Protein AF-A0A7V3HCU4-F1 (afdb_monomer)

Foldseek 3Di:
DDPDDDFDWWWWADDPDDPDDDDDPDPPPDPCSVVRIDGDRDDPPPDPDPPPPPPLQCQAPVVCPAPPVQVVVQVVCCVVCVVVDPDNQKTWGAGPVDDQVDQRIWIARSVRNDIDTHRD

Nearest PDB structures (foldseek):
  7o0s-assembly1_B  TM=2.760E-01  e=1.641E+00  Homo sapiens
  7o06-assembly2_D  TM=2.814E-01  e=2.240E+00  Homo sapiens
  7nwj-assembly1_A  TM=2.374E-01  e=1.747E+00  Homo sapiens

Radius of gyration: 16.55 Å; Cα contacts (8 Å, |Δi|>4): 122; chains: 1; bounding box: 48×29×50 Å

Structure (mmCIF, N/CA/C/O backbone):
data_AF-A0A7V3HCU4-F1
#
_entry.id   AF-A0A7V3HCU4-F1
#
loop_
_atom_site.group_PDB
_atom_site.id
_atom_site.type_symbol
_atom_site.label_atom_id
_atom_site.label_alt_id
_atom_site.label_comp_id
_atom_site.label_asym_id
_atom_site.label_entity_id
_atom_site.label_seq_id
_atom_site.pdbx_PDB_ins_code
_atom_site.Cartn_x
_atom_site.Cartn_y
_atom_site.Cartn_z
_atom_site.occupancy
_atom_site.B_iso_or_equiv
_atom_site.auth_seq_id
_atom_site.auth_comp_id
_atom_site.auth_asym_id
_atom_site.auth_atom_id
_atom_site.pdbx_PDB_model_num
ATOM 1 N N . MET A 1 1 ? 34.023 17.346 6.713 1.00 38.41 1 MET A N 1
ATOM 2 C CA . MET A 1 1 ? 33.349 16.484 5.714 1.00 38.41 1 MET A CA 1
ATOM 3 C C . MET A 1 1 ? 31.876 16.866 5.651 1.00 38.41 1 MET A C 1
ATOM 5 O O . MET A 1 1 ? 31.186 16.707 6.649 1.00 38.41 1 MET A O 1
ATOM 9 N N . LYS A 1 2 ? 31.399 17.432 4.535 1.00 35.84 2 LYS A N 1
ATOM 10 C CA . LYS A 1 2 ? 29.970 17.732 4.342 1.00 35.84 2 LYS A CA 1
ATOM 11 C C . LYS A 1 2 ? 29.259 16.422 3.979 1.00 35.84 2 LYS A C 1
ATOM 13 O O . LYS A 1 2 ? 29.560 15.851 2.937 1.00 35.84 2 LYS A O 1
ATOM 18 N N . LYS A 1 3 ? 28.377 15.914 4.848 1.00 37.56 3 LYS A N 1
ATOM 19 C CA . LYS A 1 3 ? 27.502 14.775 4.523 1.00 37.56 3 LYS A CA 1
ATOM 20 C C . LYS A 1 3 ? 26.530 15.226 3.430 1.00 37.56 3 LYS A C 1
ATOM 22 O O . LYS A 1 3 ? 25.733 16.131 3.656 1.00 37.56 3 LYS A O 1
ATOM 27 N N . GLY A 1 4 ? 26.652 14.637 2.243 1.00 37.09 4 GLY A N 1
ATOM 28 C CA . GLY A 1 4 ? 25.712 14.834 1.145 1.00 37.09 4 GLY A CA 1
ATOM 29 C C . GLY A 1 4 ? 24.367 14.209 1.502 1.00 37.09 4 GLY A C 1
ATOM 30 O O . GLY A 1 4 ? 24.298 13.023 1.816 1.00 37.09 4 GLY A O 1
ATOM 31 N N . TYR A 1 5 ? 23.316 15.022 1.494 1.00 38.34 5 TYR A N 1
ATOM 32 C CA . TYR A 1 5 ? 21.942 14.570 1.675 1.00 38.34 5 TYR A CA 1
ATOM 33 C C . TYR A 1 5 ? 21.431 13.995 0.352 1.00 38.34 5 TYR A C 1
ATOM 35 O O . TYR A 1 5 ? 21.365 14.702 -0.653 1.00 38.34 5 TYR A O 1
ATOM 43 N N . ILE A 1 6 ? 21.072 12.712 0.354 1.00 38.97 6 ILE A N 1
ATOM 44 C CA . ILE A 1 6 ? 20.382 12.066 -0.764 1.00 38.97 6 ILE A CA 1
ATOM 45 C C . ILE A 1 6 ? 18.898 12.414 -0.616 1.00 38.97 6 ILE A C 1
ATOM 47 O O . ILE A 1 6 ? 18.265 12.045 0.375 1.00 38.97 6 ILE A O 1
ATOM 51 N N . LYS A 1 7 ? 18.352 13.175 -1.568 1.00 38.66 7 LYS A N 1
ATOM 52 C CA . LYS A 1 7 ? 16.919 13.483 -1.631 1.00 38.66 7 LYS A CA 1
ATOM 53 C C . LYS A 1 7 ? 16.171 12.221 -2.064 1.00 38.66 7 LYS A C 1
ATOM 55 O O . LYS A 1 7 ? 16.255 11.821 -3.219 1.00 38.66 7 LYS A O 1
ATOM 60 N N . ASN A 1 8 ? 15.458 11.591 -1.135 1.00 36.53 8 ASN A N 1
ATOM 61 C CA . ASN A 1 8 ? 14.586 10.456 -1.432 1.00 36.53 8 ASN A CA 1
ATOM 62 C C . ASN A 1 8 ? 13.199 10.983 -1.830 1.00 36.53 8 ASN A C 1
ATOM 64 O O . ASN A 1 8 ? 12.342 11.175 -0.966 1.00 36.53 8 ASN A O 1
ATOM 68 N N . SER A 1 9 ? 12.991 11.250 -3.120 1.00 37.50 9 SER A N 1
ATOM 69 C CA . SER A 1 9 ? 11.687 11.655 -3.661 1.00 37.50 9 SER A CA 1
ATOM 70 C C . SER A 1 9 ? 10.768 10.436 -3.784 1.00 37.50 9 SER A C 1
ATOM 72 O O . SER A 1 9 ? 11.106 9.468 -4.461 1.00 37.50 9 SER A O 1
ATOM 74 N N . VAL A 1 10 ? 9.608 10.464 -3.125 1.00 41.81 10 VAL A N 1
ATOM 75 C CA . VAL A 1 10 ? 8.539 9.469 -3.316 1.00 41.81 10 VAL A CA 1
ATOM 76 C C . VAL A 1 10 ? 7.508 10.083 -4.259 1.00 41.81 10 VAL A C 1
ATOM 78 O O . VAL A 1 10 ? 6.924 11.112 -3.925 1.00 41.81 10 VAL A O 1
ATOM 81 N N . LEU A 1 11 ? 7.297 9.470 -5.424 1.00 42.59 11 LEU A N 1
ATOM 82 C CA . LEU A 1 11 ? 6.314 9.911 -6.416 1.00 42.59 11 LEU A CA 1
ATOM 83 C C . LEU A 1 11 ? 5.065 9.026 -6.313 1.00 42.59 11 LEU A C 1
ATOM 85 O O . LEU A 1 11 ? 5.124 7.848 -6.645 1.00 42.59 11 LEU A O 1
ATOM 89 N N . ILE A 1 12 ? 3.941 9.572 -5.845 1.00 45.22 12 ILE A N 1
ATOM 90 C CA . ILE A 1 12 ? 2.664 8.843 -5.800 1.00 45.22 12 ILE A CA 1
ATOM 91 C C . ILE A 1 12 ? 1.861 9.219 -7.046 1.00 45.22 12 ILE A C 1
ATOM 93 O O . ILE A 1 12 ? 1.439 10.365 -7.186 1.00 45.22 12 ILE A O 1
ATOM 97 N N . LEU A 1 13 ? 1.667 8.253 -7.947 1.00 42.09 13 LEU A N 1
ATOM 98 C CA . LEU A 1 13 ? 0.823 8.394 -9.133 1.00 42.09 13 LEU A CA 1
ATOM 99 C C . LEU A 1 13 ? -0.568 7.816 -8.855 1.00 42.09 13 LEU A C 1
ATOM 101 O O . LEU A 1 13 ? -0.709 6.621 -8.590 1.00 42.09 13 LEU A O 1
ATOM 105 N N . PHE A 1 14 ? -1.599 8.652 -8.967 1.00 38.81 14 PHE A N 1
ATOM 106 C CA . PHE A 1 14 ? -2.983 8.197 -9.063 1.00 38.81 14 PHE A CA 1
ATOM 107 C C . PHE A 1 14 ? -3.323 7.976 -10.539 1.00 38.81 14 PHE A C 1
ATOM 109 O O . PHE A 1 14 ? -3.518 8.926 -11.289 1.00 38.81 14 PHE A O 1
ATOM 116 N N . LEU A 1 15 ? -3.397 6.717 -10.974 1.00 37.31 15 LEU A N 1
ATOM 117 C CA . LEU A 1 15 ? -3.933 6.378 -12.292 1.00 37.31 15 LEU A CA 1
ATOM 118 C C . LEU A 1 15 ? -5.420 6.064 -12.141 1.00 37.31 15 LEU A C 1
ATOM 120 O O . LEU A 1 15 ? -5.805 4.967 -11.739 1.00 37.31 15 LEU A O 1
ATOM 124 N N . SER A 1 16 ? -6.271 7.032 -12.475 1.00 39.00 16 SER A N 1
ATOM 125 C CA . SER A 1 16 ? -7.677 6.740 -12.753 1.00 39.00 16 SER A CA 1
ATOM 126 C C . SER A 1 16 ? -7.759 6.101 -14.141 1.00 39.00 16 SER A C 1
ATOM 128 O O . SER A 1 16 ? -7.775 6.782 -15.160 1.00 39.00 16 SER A O 1
ATOM 130 N N . VAL A 1 17 ? -7.738 4.767 -14.192 1.00 37.16 17 VAL A N 1
ATOM 131 C CA . VAL A 1 17 ? -7.888 4.020 -15.448 1.00 37.16 17 VAL A CA 1
ATOM 132 C C . VAL A 1 17 ? -9.318 4.213 -15.954 1.00 37.16 17 VAL A C 1
ATOM 134 O O . VAL A 1 17 ? -10.264 3.644 -15.411 1.00 37.16 17 VAL A O 1
ATOM 137 N N . PHE A 1 18 ? -9.481 5.041 -16.984 1.00 38.56 18 PHE A N 1
ATOM 138 C CA . PHE A 1 18 ? -10.715 5.122 -17.755 1.00 38.56 18 PHE A CA 1
ATOM 139 C C . PHE A 1 18 ? -10.777 3.937 -18.722 1.00 38.56 18 PHE A C 1
ATOM 141 O O . PHE A 1 18 ? -9.945 3.795 -19.613 1.00 38.56 18 PHE A O 1
ATOM 148 N N . SER A 1 19 ? -11.807 3.108 -18.585 1.00 37.66 19 SER A N 1
ATOM 149 C CA . SER A 1 19 ? -12.315 2.300 -19.688 1.00 37.66 19 SER A CA 1
ATOM 150 C C . SER A 1 19 ? -13.027 3.230 -20.674 1.00 37.66 19 SER A C 1
ATOM 152 O O . SER A 1 19 ? -14.212 3.517 -20.518 1.00 37.66 19 SER A O 1
ATOM 154 N N . ALA A 1 20 ? -12.284 3.726 -21.659 1.00 35.50 20 ALA A N 1
ATOM 155 C CA . ALA A 1 20 ? -12.820 4.380 -22.846 1.00 35.50 20 ALA A CA 1
ATOM 156 C C . ALA A 1 20 ? -12.081 3.813 -24.063 1.00 35.50 20 ALA A C 1
ATOM 158 O O . ALA A 1 20 ? -11.008 4.270 -24.442 1.00 35.50 20 ALA A O 1
ATOM 159 N N . TRP A 1 21 ? -12.638 2.740 -24.621 1.00 38.56 21 TRP A N 1
ATOM 160 C CA . TRP A 1 21 ? -12.284 2.271 -25.953 1.00 38.56 21 TRP A CA 1
ATOM 161 C C . TRP A 1 21 ? -13.076 3.143 -26.931 1.00 38.56 21 TRP A C 1
ATOM 163 O O . TRP A 1 21 ? -14.306 3.116 -26.920 1.00 38.56 21 TRP A O 1
ATOM 173 N N . GLY A 1 22 ? -12.376 3.977 -27.693 1.00 34.50 22 GLY A N 1
ATOM 174 C CA . GLY A 1 22 ? -12.968 4.918 -28.637 1.00 34.50 22 GLY A CA 1
ATOM 175 C C . GLY A 1 22 ? -11.872 5.671 -29.380 1.00 34.50 22 GLY A C 1
ATOM 176 O O . GLY A 1 22 ? -11.336 6.643 -28.868 1.00 34.50 22 GLY A O 1
ATOM 177 N N . GLU A 1 23 ? -11.511 5.120 -30.536 1.00 45.88 23 GLU A N 1
ATOM 178 C CA . GLU A 1 23 ? -10.786 5.701 -31.674 1.00 45.88 23 GLU A CA 1
ATOM 179 C C . GLU A 1 23 ? -10.246 7.136 -31.529 1.00 45.88 23 GLU A C 1
ATOM 181 O O . GLU A 1 23 ? -10.979 8.112 -31.650 1.00 45.88 23 GLU A O 1
ATOM 186 N N . SER A 1 24 ? -8.931 7.256 -31.348 1.00 42.03 24 SER A N 1
ATOM 187 C CA . SER A 1 24 ? -8.011 8.164 -32.064 1.00 42.03 24 SER A CA 1
ATOM 188 C C . SER A 1 24 ? -6.731 8.315 -31.238 1.00 42.03 24 SER A C 1
ATOM 190 O O . SER A 1 24 ? -6.758 8.568 -30.038 1.00 42.03 24 SER A O 1
ATOM 192 N N . GLY A 1 25 ? -5.590 8.056 -31.875 1.00 43.44 25 GLY A N 1
ATOM 193 C CA . GLY A 1 25 ? -4.274 8.013 -31.243 1.00 43.44 25 GLY A CA 1
ATOM 194 C C . GLY A 1 25 ? -3.700 9.390 -30.923 1.00 43.44 25 GLY A C 1
ATOM 195 O O . GLY A 1 25 ? -2.640 9.732 -31.438 1.00 43.44 25 GLY A O 1
ATOM 196 N N . GLU A 1 26 ? -4.354 10.148 -30.048 1.00 42.53 26 GLU A N 1
ATOM 197 C CA . GLU A 1 26 ? -3.769 11.342 -29.441 1.00 42.53 26 GLU A CA 1
ATOM 198 C C . GLU A 1 26 ? -3.628 11.173 -27.927 1.00 42.53 26 GLU A C 1
ATOM 200 O O . GLU A 1 26 ? -4.521 10.693 -27.229 1.00 42.53 26 GLU A O 1
ATOM 205 N N . ASN A 1 27 ? -2.448 11.539 -27.424 1.00 46.28 27 ASN A N 1
ATOM 206 C CA . ASN A 1 27 ? -2.084 11.498 -26.014 1.00 46.28 27 ASN A CA 1
ATOM 207 C C . ASN A 1 27 ? -3.020 12.398 -25.199 1.00 46.28 27 ASN A C 1
ATOM 209 O O . ASN A 1 27 ? -2.750 13.585 -25.019 1.00 46.28 27 ASN A O 1
ATOM 213 N N . PHE A 1 28 ? -4.098 11.831 -24.662 1.00 43.97 28 PHE A N 1
ATOM 214 C CA . PHE A 1 28 ? -4.953 12.521 -23.705 1.00 43.97 28 PHE A CA 1
ATOM 215 C C . PHE A 1 28 ? -4.271 12.538 -22.330 1.00 43.97 28 PHE A C 1
ATOM 217 O O . PHE A 1 28 ? -4.603 11.772 -21.427 1.00 43.97 28 PHE A O 1
ATOM 224 N N . ILE A 1 29 ? -3.268 13.402 -22.181 1.00 50.97 29 ILE A N 1
ATOM 225 C CA . ILE A 1 29 ? -2.770 13.819 -20.872 1.00 50.97 29 ILE A CA 1
ATOM 226 C C . ILE A 1 29 ? -3.558 15.087 -20.527 1.00 50.97 29 ILE A C 1
ATOM 228 O O . ILE A 1 29 ? -3.290 16.130 -21.123 1.00 50.97 29 ILE A O 1
ATOM 232 N N . PRO A 1 30 ? -4.556 15.034 -19.625 1.00 46.84 30 PRO A N 1
ATOM 233 C CA . PRO A 1 30 ? -5.287 16.236 -19.243 1.00 46.84 30 PRO A CA 1
ATOM 234 C C . PRO A 1 30 ? -4.305 17.250 -18.642 1.00 46.84 30 PRO A C 1
ATOM 236 O O . PRO A 1 30 ? -3.468 16.873 -17.824 1.00 46.84 30 PRO A O 1
ATOM 239 N N . GLU A 1 31 ? -4.403 18.532 -19.007 1.00 45.62 31 GLU A N 1
ATOM 240 C CA . GLU A 1 31 ? -3.479 19.589 -18.539 1.00 45.62 31 GLU A CA 1
ATOM 241 C C . GLU A 1 31 ? -3.342 19.655 -17.003 1.00 45.62 31 GLU A C 1
ATOM 243 O O . GLU A 1 31 ? -2.310 20.059 -16.468 1.00 45.62 31 GLU A O 1
ATOM 248 N N . ASN A 1 32 ? -4.343 19.147 -16.283 1.00 42.38 32 ASN A N 1
ATOM 249 C CA . ASN A 1 32 ? -4.401 19.114 -14.823 1.00 42.38 32 ASN A CA 1
ATOM 250 C C . ASN A 1 32 ? -3.616 17.939 -14.202 1.00 42.38 32 ASN A C 1
ATOM 252 O O . ASN A 1 32 ? -3.665 17.734 -12.990 1.00 42.38 32 ASN A O 1
ATOM 256 N N . PHE A 1 33 ? -2.876 17.151 -14.993 1.00 43.75 33 PHE A N 1
ATOM 257 C CA . PHE A 1 33 ? -2.108 16.004 -14.489 1.00 43.75 33 PHE A CA 1
ATOM 258 C C . PHE A 1 33 ? -1.039 16.413 -13.459 1.00 43.75 33 PHE A C 1
ATOM 260 O O . PHE A 1 33 ? -0.712 15.631 -12.569 1.00 43.75 33 PHE A O 1
ATOM 267 N N . LYS A 1 34 ? -0.551 17.663 -13.508 1.00 40.44 34 LYS A N 1
ATOM 268 C CA . LYS A 1 34 ? 0.3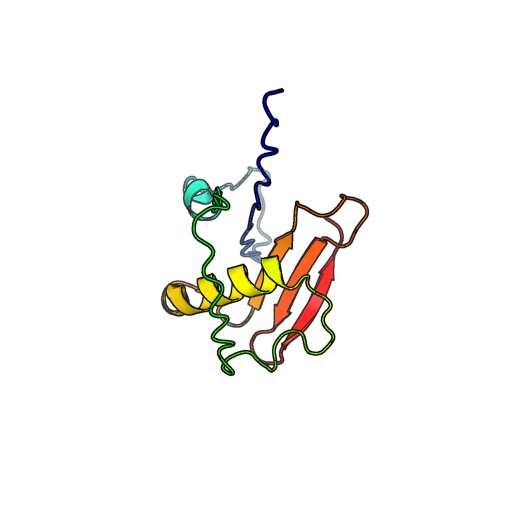80 18.217 -12.507 1.00 40.44 34 LYS A CA 1
ATOM 269 C C . LYS A 1 34 ? -0.193 18.264 -11.087 1.00 40.44 34 LYS A C 1
ATOM 271 O O . LYS A 1 34 ? 0.579 18.187 -10.141 1.00 40.44 34 LYS A O 1
ATOM 276 N N . GLU A 1 35 ? -1.512 18.351 -10.918 1.00 45.56 35 GLU A N 1
ATOM 277 C CA . GLU A 1 35 ? -2.136 18.356 -9.585 1.00 45.56 35 GLU A CA 1
ATOM 278 C C . GLU A 1 35 ? -2.285 16.946 -8.993 1.00 45.56 35 GLU A C 1
ATOM 280 O O . GLU A 1 35 ? -2.434 16.788 -7.781 1.00 45.56 35 GLU A O 1
ATOM 285 N N . MET A 1 36 ? -2.215 15.911 -9.836 1.00 41.09 36 MET A N 1
ATOM 286 C CA . MET A 1 36 ? -2.413 14.512 -9.445 1.00 41.09 36 MET A CA 1
ATOM 287 C C . MET A 1 36 ? -1.102 13.802 -9.058 1.00 41.09 36 MET A C 1
ATOM 289 O O . MET A 1 36 ? -1.125 12.681 -8.547 1.00 41.09 36 MET A O 1
ATOM 293 N N . VAL A 1 37 ? 0.039 14.467 -9.258 1.00 40.53 37 VAL A N 1
ATOM 294 C CA . VAL A 1 37 ? 1.377 13.974 -8.921 1.00 40.53 37 VAL A CA 1
ATOM 295 C C . VAL A 1 37 ? 1.929 14.784 -7.752 1.00 40.53 37 VAL A C 1
ATOM 297 O O . VAL A 1 37 ? 2.390 15.910 -7.914 1.00 40.53 37 VAL A O 1
ATOM 300 N N . PHE A 1 38 ? 1.869 14.222 -6.544 1.00 48.19 38 PHE A N 1
ATOM 301 C CA . PHE A 1 38 ? 2.357 14.901 -5.343 1.00 48.19 38 PHE A CA 1
ATOM 302 C C . PHE A 1 38 ? 3.841 14.567 -5.117 1.00 48.19 38 PHE A C 1
ATOM 304 O O . PHE A 1 38 ? 4.172 13.528 -4.545 1.00 48.19 38 PHE A O 1
ATOM 311 N N . GLU A 1 39 ? 4.752 15.441 -5.550 1.00 44.28 39 GLU A N 1
ATOM 312 C CA . GLU A 1 39 ? 6.164 15.376 -5.152 1.00 44.28 39 GLU A CA 1
ATOM 313 C C . GLU A 1 39 ? 6.323 15.965 -3.745 1.00 44.28 39 GLU A C 1
ATOM 315 O O . GLU A 1 39 ? 6.474 17.174 -3.564 1.00 44.28 39 GLU A O 1
ATOM 320 N N . LYS A 1 40 ? 6.271 15.120 -2.709 1.00 47.09 40 LYS A N 1
ATOM 321 C CA . LYS A 1 40 ? 6.522 15.577 -1.335 1.00 47.09 40 LYS A CA 1
ATOM 322 C C . LYS A 1 40 ? 7.991 15.377 -0.966 1.00 47.09 40 LYS A C 1
ATOM 324 O O . LYS A 1 40 ? 8.419 14.259 -0.684 1.00 47.09 40 LYS A O 1
ATOM 329 N N . ASN A 1 41 ? 8.748 16.472 -0.909 1.00 41.72 41 ASN A N 1
ATOM 330 C CA . ASN A 1 41 ? 10.065 16.501 -0.273 1.00 41.72 41 ASN A CA 1
ATOM 331 C C . ASN A 1 41 ? 9.867 16.422 1.250 1.00 41.72 41 ASN A C 1
ATOM 333 O O . ASN A 1 41 ? 9.383 17.368 1.863 1.00 41.72 41 ASN A O 1
ATOM 337 N N . PHE A 1 42 ? 10.172 15.275 1.856 1.00 47.03 42 PHE A N 1
ATOM 338 C CA . PHE A 1 42 ? 10.141 15.106 3.312 1.00 47.03 42 PHE A CA 1
ATOM 339 C C . PHE A 1 42 ? 11.522 15.445 3.890 1.00 47.03 42 PHE A C 1
ATOM 341 O O . PHE A 1 42 ? 12.486 14.725 3.627 1.00 47.03 42 PHE A O 1
ATOM 348 N N . GLU A 1 43 ? 11.620 16.514 4.684 1.00 39.31 43 GLU A N 1
ATOM 349 C CA . GLU A 1 43 ? 12.818 16.819 5.472 1.00 39.31 43 GLU A CA 1
ATOM 350 C C . GLU A 1 43 ? 12.814 16.009 6.779 1.00 39.31 43 GLU A C 1
ATOM 352 O O . GLU A 1 43 ? 11.788 15.810 7.427 1.00 39.31 43 GLU A O 1
ATOM 357 N N . THR A 1 44 ? 13.973 15.464 7.147 1.00 47.25 44 THR A N 1
ATOM 358 C CA . THR A 1 44 ? 14.128 14.477 8.229 1.00 47.25 44 THR A CA 1
ATOM 359 C C . THR A 1 44 ? 14.127 15.071 9.645 1.00 47.25 44 THR A C 1
ATOM 361 O O . THR A 1 44 ? 14.414 14.345 10.592 1.00 47.25 44 THR A O 1
ATOM 364 N N . SER A 1 45 ? 13.840 16.364 9.818 1.00 46.59 45 SER A N 1
ATOM 365 C CA . SER A 1 45 ? 13.898 17.064 11.113 1.00 46.59 45 SER A CA 1
ATOM 366 C C . SER A 1 45 ? 12.575 17.116 11.886 1.00 46.59 45 SER A C 1
ATOM 368 O O . SER A 1 45 ? 12.602 17.404 13.078 1.00 46.59 45 SER A O 1
ATOM 370 N N . ASP A 1 46 ? 11.440 16.775 11.270 1.00 49.00 46 ASP A N 1
ATOM 371 C CA . ASP A 1 46 ? 10.107 16.955 11.882 1.00 49.00 46 ASP A CA 1
ATOM 372 C C . ASP A 1 46 ? 9.600 15.729 12.667 1.00 49.00 46 ASP A C 1
ATOM 374 O O . ASP A 1 46 ? 8.421 15.628 13.012 1.00 49.00 46 ASP A O 1
ATOM 378 N N . ILE A 1 47 ? 10.467 14.749 12.939 1.00 46.56 47 ILE A N 1
ATOM 379 C CA . ILE A 1 47 ? 10.046 13.417 13.388 1.00 46.56 47 ILE A CA 1
ATOM 380 C C . ILE A 1 47 ? 10.133 13.223 14.902 1.00 46.56 47 ILE A C 1
ATOM 382 O O . ILE A 1 47 ? 10.920 12.438 15.423 1.00 46.56 47 ILE A O 1
ATOM 386 N N . GLY A 1 48 ? 9.211 13.876 15.608 1.00 41.97 48 GLY A N 1
ATOM 387 C CA . GLY A 1 48 ? 8.615 13.293 16.807 1.00 41.97 48 GLY A CA 1
ATOM 388 C C . GLY A 1 48 ? 7.602 12.225 16.387 1.00 41.97 48 GLY A C 1
ATOM 389 O O . GLY A 1 48 ? 6.431 12.531 16.179 1.00 41.97 48 GLY A O 1
ATOM 390 N N . TYR A 1 49 ? 8.041 10.975 16.209 1.00 50.03 49 TYR A N 1
ATOM 391 C CA . TYR A 1 49 ? 7.155 9.850 15.881 1.00 50.03 49 TYR A CA 1
ATOM 392 C C . TYR A 1 49 ? 6.212 9.536 17.057 1.00 50.03 49 TYR A C 1
ATOM 394 O O . TYR A 1 49 ? 6.498 8.675 17.885 1.00 50.03 49 TYR A O 1
ATOM 402 N N . LYS A 1 50 ? 5.044 10.182 17.098 1.00 40.81 50 LYS A N 1
ATOM 403 C CA . LYS A 1 50 ? 3.839 9.574 17.672 1.00 40.81 50 LYS A CA 1
ATOM 404 C C . LYS A 1 50 ? 3.080 8.900 16.537 1.00 40.81 50 LYS A C 1
ATOM 406 O O . LYS A 1 50 ? 2.445 9.553 15.713 1.00 40.81 50 LYS A O 1
ATOM 411 N N . VAL A 1 51 ? 3.225 7.583 16.450 1.00 49.16 51 VAL A N 1
ATOM 412 C CA . VAL A 1 51 ? 2.420 6.746 15.562 1.00 49.16 51 VAL A CA 1
ATOM 413 C C . VAL A 1 51 ? 1.080 6.543 16.260 1.00 49.16 51 VAL A C 1
ATOM 415 O O . VAL A 1 51 ? 0.906 5.598 17.017 1.00 49.16 51 VAL A O 1
ATOM 418 N N . GLU A 1 52 ? 0.147 7.467 16.055 1.00 49.59 52 GLU A N 1
ATOM 419 C CA . GLU A 1 52 ? -1.267 7.158 16.270 1.00 49.59 52 GLU A CA 1
ATOM 420 C C . GLU A 1 52 ? -1.662 6.233 15.108 1.00 49.59 52 GLU A C 1
ATOM 422 O O . GLU A 1 52 ? -2.013 6.685 14.018 1.00 49.59 52 GLU A O 1
ATOM 427 N N . GLU A 1 53 ? -1.468 4.926 15.292 1.00 54.28 53 GLU A N 1
ATOM 428 C CA . GLU A 1 53 ? -1.986 3.902 14.385 1.00 54.28 53 GLU A CA 1
ATOM 429 C C . GLU A 1 53 ? -3.513 3.987 14.448 1.00 54.28 53 GLU A C 1
ATOM 431 O O . GLU A 1 53 ? -4.16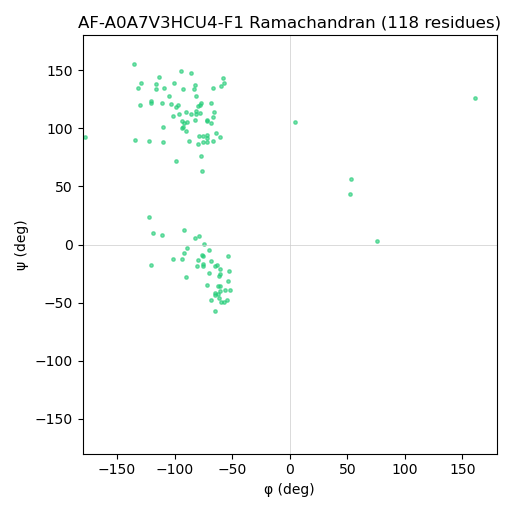5 3.495 15.371 1.00 54.28 53 GLU A O 1
ATOM 436 N N . SER A 1 54 ? -4.105 4.720 13.504 1.00 59.34 54 SER A N 1
ATOM 437 C CA . SER A 1 54 ? -5.552 4.805 13.419 1.00 59.34 54 SER A CA 1
ATOM 438 C C . SER A 1 54 ? -6.075 3.422 13.040 1.00 59.34 54 SER A C 1
ATOM 440 O O . SER A 1 54 ? -5.938 3.015 11.885 1.00 59.34 54 SER A O 1
ATOM 442 N N . LYS A 1 55 ? -6.748 2.745 13.978 1.00 80.81 55 LYS A N 1
ATOM 443 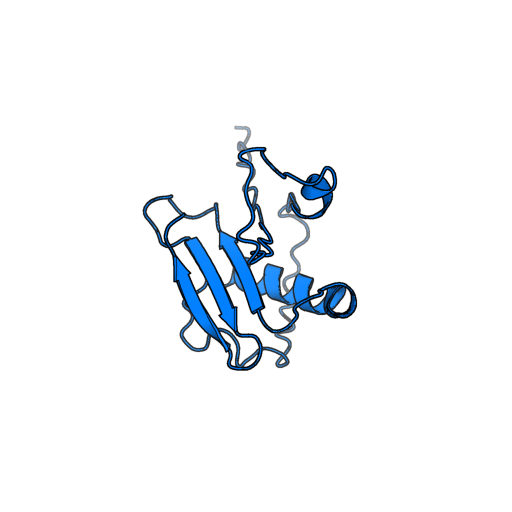C CA . LYS A 1 55 ? -7.399 1.433 13.769 1.00 80.81 55 LYS A CA 1
ATOM 444 C C . LYS A 1 55 ? -8.382 1.373 12.591 1.00 80.81 55 LYS A C 1
ATOM 446 O O . LYS A 1 55 ? -8.887 0.320 12.214 1.00 80.81 55 LYS A O 1
ATOM 451 N N . LYS A 1 56 ? -8.694 2.533 12.010 1.00 88.81 56 LYS A N 1
ATOM 452 C CA . LYS A 1 56 ? -9.614 2.733 10.891 1.00 88.81 56 LYS A CA 1
ATOM 453 C C . LYS A 1 56 ? -9.294 1.855 9.676 1.00 88.81 56 LYS A C 1
ATOM 455 O O . LYS A 1 56 ? -10.224 1.478 8.970 1.00 88.81 56 LYS A O 1
ATOM 460 N N . TYR A 1 57 ? -8.021 1.536 9.438 1.00 93.38 57 TYR A N 1
ATOM 461 C CA . TYR A 1 57 ? -7.576 0.792 8.254 1.00 93.38 57 TYR A CA 1
ATOM 462 C C . TYR A 1 57 ? -6.831 -0.509 8.591 1.00 93.38 57 TYR A C 1
ATOM 464 O O . TYR A 1 57 ? -6.093 -1.007 7.751 1.00 93.38 57 TYR A O 1
ATOM 472 N N . ASP A 1 58 ? -7.056 -1.102 9.769 1.00 92.62 58 ASP A N 1
ATOM 473 C CA . ASP A 1 58 ? -6.383 -2.349 10.195 1.00 92.62 58 ASP A CA 1
ATOM 474 C C . ASP A 1 58 ? -6.661 -3.548 9.267 1.00 92.62 58 ASP A C 1
ATOM 476 O O . ASP A 1 58 ? -5.906 -4.516 9.241 1.00 92.62 58 ASP A O 1
ATOM 480 N N . TYR A 1 59 ? -7.749 -3.495 8.493 1.00 95.12 59 TYR A N 1
ATOM 481 C CA . TYR A 1 59 ? -8.091 -4.519 7.504 1.00 95.12 59 TYR A CA 1
ATOM 482 C C . TYR A 1 59 ? -7.312 -4.379 6.188 1.00 95.12 59 TYR A C 1
ATOM 484 O O . TYR A 1 59 ? -7.371 -5.286 5.361 1.00 95.12 59 TYR A O 1
ATOM 492 N N . VAL A 1 60 ? -6.637 -3.248 5.950 1.00 96.12 60 VAL A N 1
ATOM 493 C CA . VAL A 1 60 ? -5.931 -2.968 4.695 1.00 96.12 60 VAL A CA 1
ATOM 494 C C . VAL A 1 60 ? -4.572 -3.655 4.696 1.00 96.12 60 VAL A C 1
ATOM 496 O O . VAL A 1 60 ? -3.775 -3.455 5.604 1.00 96.12 60 VAL A O 1
ATOM 499 N N . ASP A 1 61 ? -4.295 -4.417 3.635 1.00 96.12 61 ASP A N 1
ATOM 500 C CA . ASP A 1 61 ? -3.035 -5.144 3.451 1.00 96.12 61 ASP A CA 1
ATOM 501 C C . ASP A 1 61 ? -2.649 -6.052 4.643 1.00 96.12 61 ASP A C 1
ATOM 503 O O . ASP A 1 61 ? -1.542 -5.964 5.180 1.00 96.12 61 ASP A O 1
ATOM 507 N N . PRO A 1 62 ? -3.521 -6.995 5.055 1.00 94.1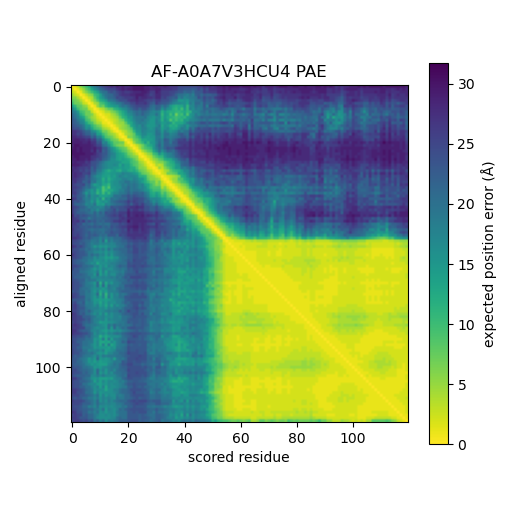9 62 PRO A N 1
ATOM 508 C CA . PRO A 1 62 ? -3.254 -7.864 6.207 1.00 94.19 62 PRO A CA 1
ATOM 509 C C . PRO A 1 62 ? -2.034 -8.776 5.997 1.00 94.19 62 PRO A C 1
ATOM 511 O O . PRO A 1 62 ? -1.480 -9.326 6.947 1.00 94.19 62 PRO A O 1
ATOM 514 N N . GLN A 1 63 ? -1.610 -8.951 4.743 1.00 95.06 63 GLN A N 1
ATOM 515 C CA . GLN A 1 63 ? -0.450 -9.750 4.358 1.00 95.06 63 GLN A CA 1
ATOM 516 C C . GLN A 1 63 ? 0.858 -8.942 4.347 1.00 95.06 63 GLN A C 1
ATOM 518 O O . GLN A 1 63 ? 1.911 -9.534 4.128 1.00 95.06 63 GLN A O 1
ATOM 523 N N . ASN A 1 64 ? 0.812 -7.630 4.624 1.00 95.25 64 ASN A N 1
ATOM 524 C CA . ASN A 1 64 ? 1.960 -6.718 4.596 1.00 95.25 64 ASN A CA 1
ATOM 525 C C . ASN A 1 64 ? 2.738 -6.780 3.266 1.00 95.25 64 ASN A C 1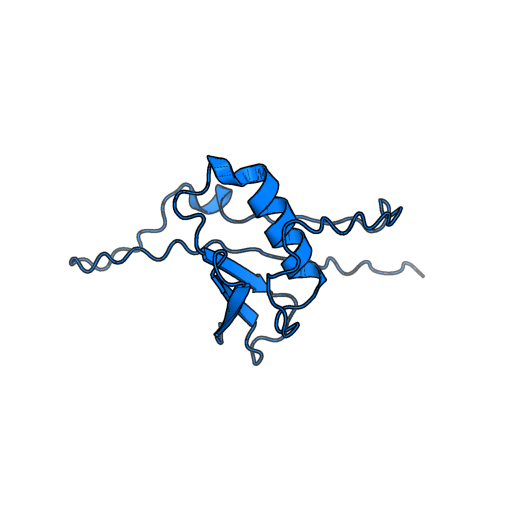
ATOM 527 O O . ASN A 1 64 ? 3.969 -6.844 3.253 1.00 95.25 64 ASN A O 1
ATOM 531 N N . ILE A 1 65 ? 2.016 -6.805 2.142 1.00 96.25 65 ILE A N 1
ATOM 532 C CA . ILE A 1 65 ? 2.594 -6.832 0.792 1.00 96.25 65 ILE A CA 1
ATOM 533 C C . ILE A 1 65 ? 3.215 -5.474 0.444 1.00 96.25 65 ILE A C 1
ATOM 535 O O . ILE A 1 65 ? 4.220 -5.407 -0.266 1.00 96.25 65 ILE A O 1
ATOM 539 N N . ILE A 1 66 ? 2.612 -4.387 0.920 1.00 95.75 66 ILE A N 1
ATOM 540 C CA . ILE A 1 66 ? 3.002 -3.016 0.615 1.00 95.75 66 ILE A CA 1
ATOM 541 C C . ILE A 1 66 ? 3.978 -2.535 1.693 1.00 95.75 66 ILE A C 1
ATOM 543 O O . ILE A 1 66 ? 3.713 -2.687 2.889 1.00 95.75 66 ILE A O 1
ATOM 547 N N . PRO A 1 67 ? 5.102 -1.892 1.328 1.00 95.38 67 PRO A N 1
ATOM 548 C CA . PRO A 1 67 ? 5.984 -1.313 2.330 1.00 95.38 67 PRO A CA 1
ATOM 549 C C . PRO A 1 67 ? 5.243 -0.305 3.226 1.00 95.38 67 PRO A C 1
ATOM 551 O O . PRO A 1 67 ? 4.457 0.525 2.764 1.00 95.38 67 PRO A O 1
ATOM 554 N N . LYS A 1 68 ? 5.531 -0.333 4.533 1.00 93.38 68 LYS A N 1
ATOM 555 C CA . LYS A 1 68 ? 4.778 0.439 5.544 1.00 93.38 68 LYS A CA 1
ATOM 556 C C . LYS A 1 68 ? 4.728 1.944 5.266 1.00 93.38 68 LYS A C 1
ATOM 558 O O . LYS A 1 68 ? 3.707 2.587 5.491 1.00 93.38 68 LYS A O 1
ATOM 563 N N . LYS A 1 69 ? 5.839 2.521 4.793 1.00 90.62 69 LYS A N 1
ATOM 564 C CA . LYS A 1 69 ? 5.953 3.966 4.538 1.00 90.62 69 LYS A CA 1
ATOM 565 C C . LYS A 1 69 ? 5.013 4.444 3.417 1.00 90.62 69 LYS A C 1
ATOM 567 O O . LYS A 1 69 ? 4.217 5.340 3.700 1.00 90.62 69 LYS A O 1
ATOM 572 N N . PRO A 1 70 ? 5.064 3.903 2.184 1.00 93.31 70 PRO A N 1
ATOM 573 C CA . PRO A 1 70 ? 4.131 4.302 1.133 1.00 93.31 70 PRO A CA 1
ATOM 574 C C . PRO A 1 70 ? 2.674 3.973 1.483 1.00 93.31 70 PRO A C 1
ATOM 576 O O . PRO A 1 70 ? 1.811 4.805 1.210 1.00 93.31 70 PRO A O 1
ATOM 579 N N . LEU A 1 71 ? 2.396 2.851 2.165 1.00 95.62 71 LEU A N 1
ATOM 580 C CA . LEU A 1 71 ? 1.039 2.531 2.627 1.00 95.62 71 LEU A CA 1
ATOM 581 C C . LEU A 1 71 ? 0.489 3.606 3.575 1.00 95.62 71 LEU A C 1
ATOM 583 O O . LEU A 1 71 ? -0.599 4.130 3.350 1.00 95.62 71 LEU A O 1
ATOM 587 N N . LYS A 1 72 ? 1.267 3.996 4.593 1.00 91.88 72 LYS A N 1
ATOM 588 C CA . LYS A 1 72 ? 0.880 5.050 5.539 1.00 91.88 72 LYS A CA 1
ATOM 589 C C . LYS A 1 72 ? 0.571 6.369 4.829 1.00 91.88 72 LYS A C 1
ATOM 591 O O . LYS A 1 72 ? -0.471 6.964 5.078 1.00 91.88 72 LYS A O 1
ATOM 596 N N . ILE A 1 73 ? 1.457 6.818 3.938 1.00 91.62 73 ILE A N 1
ATOM 597 C CA . ILE A 1 73 ? 1.275 8.086 3.214 1.00 91.62 73 ILE A CA 1
ATOM 598 C C . ILE A 1 73 ? 0.010 8.035 2.346 1.00 91.62 73 ILE A C 1
ATOM 600 O O . ILE A 1 73 ? -0.756 8.999 2.316 1.00 91.62 73 ILE A O 1
ATOM 604 N N . ALA A 1 74 ? -0.225 6.913 1.664 1.00 94.31 74 ALA A N 1
ATOM 605 C CA . ALA A 1 74 ? -1.401 6.733 0.826 1.00 94.31 74 ALA A CA 1
ATOM 606 C C . ALA A 1 74 ? -2.700 6.741 1.647 1.00 94.31 74 ALA A C 1
ATOM 608 O O . ALA A 1 74 ? -3.647 7.428 1.267 1.00 94.31 74 ALA A O 1
ATOM 609 N N . LEU A 1 75 ? -2.733 6.052 2.793 1.00 95.19 75 LEU A N 1
ATOM 610 C CA . LEU A 1 75 ? -3.888 6.0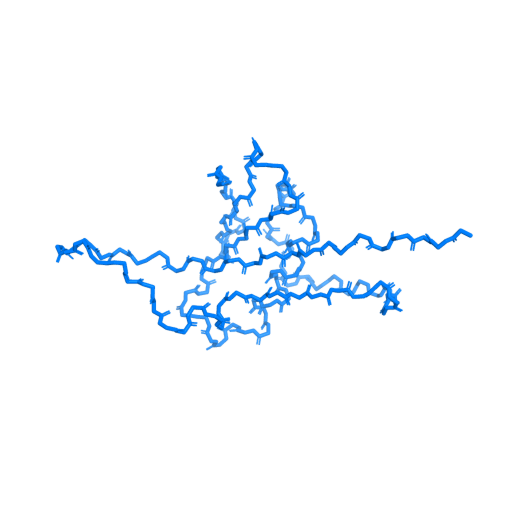43 3.696 1.00 95.19 75 LEU A CA 1
ATOM 611 C C . LEU A 1 75 ? -4.155 7.424 4.311 1.00 95.19 75 LEU A C 1
ATOM 613 O O . LEU A 1 75 ? -5.303 7.858 4.344 1.00 95.19 75 LEU A O 1
ATOM 617 N N . GLU A 1 76 ? -3.118 8.155 4.731 1.00 93.94 76 GLU A N 1
ATOM 618 C CA . GLU A 1 76 ? -3.262 9.535 5.219 1.00 93.94 76 GLU A CA 1
ATOM 619 C C . GLU A 1 76 ? -3.835 10.470 4.145 1.00 93.94 76 GLU A C 1
ATOM 621 O O . GLU A 1 76 ? -4.656 11.341 4.444 1.00 93.94 76 GLU A O 1
ATOM 626 N N . TYR A 1 77 ? -3.398 10.314 2.893 1.00 90.56 77 TYR A N 1
ATOM 627 C CA . TYR A 1 77 ? -3.922 11.097 1.779 1.00 90.56 77 TYR A CA 1
ATOM 628 C C . TYR A 1 77 ? -5.376 10.735 1.475 1.00 90.56 77 TYR A C 1
ATOM 630 O O . TYR A 1 77 ? -6.207 11.635 1.332 1.00 90.56 77 TYR A O 1
ATOM 638 N N . TYR A 1 78 ? -5.673 9.436 1.391 1.00 93.94 78 TYR A N 1
ATOM 639 C CA . TYR A 1 78 ? -7.014 8.910 1.164 1.00 93.94 78 TYR A CA 1
ATOM 640 C C . TYR A 1 78 ? -7.989 9.451 2.212 1.00 93.94 78 TYR A C 1
ATOM 642 O O . TYR A 1 78 ? -9.026 10.002 1.857 1.00 93.94 78 TYR A O 1
ATOM 650 N N . ASP A 1 79 ? -7.610 9.396 3.490 1.00 93.44 79 ASP A N 1
ATOM 651 C CA . ASP A 1 79 ? -8.442 9.858 4.598 1.00 93.44 79 ASP A CA 1
ATOM 652 C C . ASP A 1 79 ? -8.767 11.356 4.509 1.00 93.44 79 ASP A C 1
ATOM 654 O O . ASP A 1 79 ? -9.924 11.762 4.613 1.00 93.44 79 ASP A O 1
ATOM 658 N N . LYS A 1 80 ? -7.750 12.181 4.231 1.00 93.38 80 LYS A N 1
ATOM 659 C CA . LYS A 1 80 ? -7.893 13.642 4.128 1.00 93.38 80 LYS A CA 1
ATOM 660 C C . LYS A 1 80 ? -8.670 14.096 2.896 1.0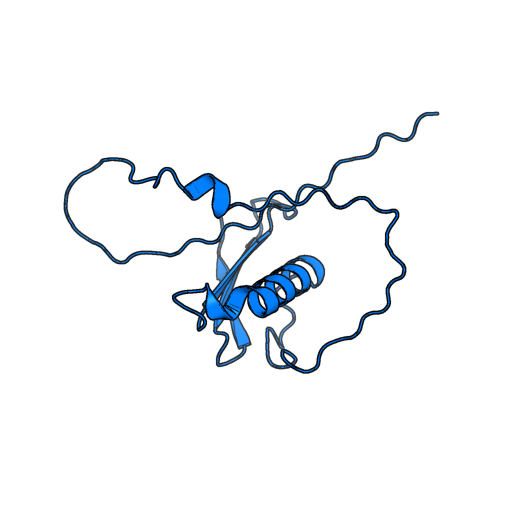0 93.38 80 LYS A C 1
ATOM 662 O O . LYS A 1 80 ? -9.216 15.198 2.897 1.00 93.38 80 LYS A O 1
ATOM 667 N N . ASN A 1 81 ? -8.693 13.290 1.836 1.00 94.19 81 ASN A N 1
ATOM 668 C CA . ASN A 1 81 ? -9.238 13.684 0.537 1.00 94.19 81 ASN A CA 1
ATOM 669 C C . ASN A 1 81 ? -10.413 12.822 0.080 1.00 94.19 81 ASN A C 1
ATOM 671 O O . ASN A 1 81 ? -10.844 12.978 -1.058 1.00 94.19 81 ASN A O 1
ATOM 675 N N . ILE A 1 82 ? -10.967 11.963 0.938 1.00 91.88 82 ILE A N 1
ATOM 676 C CA . ILE A 1 82 ? -11.995 10.989 0.551 1.00 91.88 82 ILE A CA 1
ATOM 677 C C . ILE A 1 82 ? -13.177 11.615 -0.201 1.00 91.88 82 ILE A C 1
ATOM 679 O O . ILE A 1 82 ? -13.615 11.088 -1.217 1.00 91.88 82 ILE A O 1
ATOM 683 N N . ASN A 1 83 ? -13.610 12.807 0.215 1.00 93.81 83 ASN A N 1
ATOM 684 C CA . ASN A 1 83 ? -14.719 13.543 -0.403 1.00 93.81 83 ASN A CA 1
ATOM 685 C C . ASN A 1 83 ? -14.413 14.067 -1.821 1.00 93.81 83 ASN A C 1
ATOM 687 O O . ASN A 1 83 ? -15.321 14.490 -2.528 1.00 93.81 83 ASN A O 1
ATOM 691 N N . LYS A 1 84 ? -13.140 14.078 -2.229 1.00 93.50 84 LYS A N 1
ATOM 692 C CA . LYS A 1 84 ? -12.672 14.506 -3.558 1.00 93.50 84 LYS A CA 1
ATOM 693 C C . LYS A 1 84 ? -12.351 13.320 -4.473 1.00 93.50 84 LYS A C 1
ATOM 695 O O . LYS A 1 84 ? -12.145 13.508 -5.669 1.00 93.50 84 LYS A O 1
ATOM 700 N N . ILE A 1 85 ? -12.283 12.104 -3.929 1.00 90.06 85 ILE A N 1
ATOM 701 C CA . ILE A 1 85 ? -11.935 10.898 -4.680 1.00 90.06 85 ILE A CA 1
ATOM 702 C C . ILE A 1 85 ? -13.206 10.347 -5.329 1.00 90.06 85 ILE A C 1
ATOM 704 O O . ILE A 1 85 ? -14.096 9.835 -4.656 1.00 90.06 85 ILE A O 1
ATOM 708 N N . ARG A 1 86 ? -13.277 10.409 -6.664 1.00 93.25 86 ARG A N 1
ATOM 709 C CA . ARG A 1 86 ? -14.433 9.911 -7.431 1.00 93.25 86 ARG A CA 1
ATOM 710 C C . ARG A 1 86 ? -14.679 8.409 -7.240 1.00 93.25 86 ARG A C 1
ATOM 712 O O . ARG A 1 86 ? -15.827 7.980 -7.258 1.00 93.25 86 ARG A O 1
ATOM 719 N N . ASN A 1 87 ? -13.617 7.616 -7.099 1.00 93.12 87 ASN A N 1
ATOM 720 C CA . ASN A 1 87 ? -13.705 6.175 -6.862 1.00 93.12 87 ASN A CA 1
ATOM 721 C C . ASN A 1 87 ? -12.984 5.801 -5.558 1.00 93.12 87 ASN A C 1
ATOM 723 O O . ASN A 1 87 ? -11.792 5.499 -5.596 1.00 93.12 87 ASN A O 1
ATOM 727 N N . PRO A 1 88 ? -13.676 5.829 -4.406 1.00 94.12 88 PRO A N 1
ATOM 728 C CA . PRO A 1 88 ? -13.060 5.537 -3.115 1.00 94.12 88 PRO A CA 1
ATOM 729 C C . PRO A 1 88 ? -12.811 4.037 -2.899 1.00 94.12 88 PRO A C 1
ATOM 731 O O . PRO A 1 88 ? -12.140 3.653 -1.949 1.00 94.12 88 PRO A O 1
ATOM 734 N N . TYR A 1 89 ? -13.339 3.160 -3.757 1.00 96.88 89 TYR A N 1
ATOM 735 C CA . TYR A 1 89 ? -13.234 1.713 -3.556 1.00 96.88 89 TYR A CA 1
ATOM 736 C C . TYR A 1 89 ? -11.851 1.151 -3.871 1.00 96.88 89 TYR A C 1
ATOM 738 O O . TYR A 1 89 ? -11.550 0.037 -3.448 1.00 96.88 89 TYR A O 1
ATOM 746 N N . TYR A 1 90 ? -11.018 1.904 -4.590 1.00 96.19 90 TYR A N 1
ATOM 747 C CA . TYR A 1 90 ? -9.685 1.470 -4.976 1.00 96.19 90 TYR A CA 1
ATOM 748 C C . TYR A 1 90 ? -8.648 2.544 -4.674 1.00 96.19 90 TYR A C 1
ATOM 750 O O . TYR A 1 90 ? -8.835 3.713 -5.005 1.00 96.19 90 TYR A O 1
ATOM 758 N N . LEU A 1 91 ? -7.532 2.122 -4.086 1.00 96.06 91 LEU A N 1
ATOM 759 C CA . LEU A 1 91 ? -6.374 2.967 -3.822 1.00 96.06 91 LEU A CA 1
ATOM 760 C C . LEU A 1 91 ? -5.156 2.384 -4.538 1.00 96.06 91 LEU A C 1
ATOM 762 O O . LEU A 1 91 ? -4.788 1.234 -4.307 1.00 96.06 91 LEU A O 1
ATOM 766 N N . SER A 1 92 ? -4.535 3.171 -5.414 1.00 96.00 92 SER A N 1
ATOM 767 C CA . SER A 1 92 ? -3.311 2.787 -6.118 1.00 96.00 92 SER A CA 1
ATOM 768 C C . SER A 1 92 ? -2.082 3.414 -5.470 1.00 96.00 92 SER A C 1
ATOM 770 O O . SER A 1 92 ? -2.100 4.593 -5.121 1.00 96.00 92 SER A O 1
ATOM 772 N N . ILE A 1 93 ? -0.997 2.652 -5.364 1.00 96.62 93 ILE A N 1
ATOM 773 C CA . ILE A 1 93 ? 0.288 3.110 -4.834 1.00 96.62 93 ILE A CA 1
ATOM 774 C C . ILE A 1 93 ? 1.382 2.707 -5.818 1.00 96.62 93 ILE A C 1
ATOM 776 O O . ILE A 1 93 ? 1.586 1.522 -6.062 1.00 96.62 93 ILE A O 1
ATOM 780 N N . ALA A 1 94 ? 2.108 3.684 -6.351 1.00 94.69 94 ALA A N 1
ATOM 781 C CA . ALA A 1 94 ? 3.348 3.453 -7.083 1.00 94.69 94 ALA A CA 1
ATOM 782 C C . ALA A 1 94 ? 4.532 3.821 -6.181 1.00 94.69 94 ALA A C 1
ATOM 784 O O . ALA A 1 94 ? 4.616 4.954 -5.712 1.00 94.69 94 ALA A O 1
ATOM 785 N N . ASP A 1 95 ? 5.432 2.876 -5.914 1.00 94.81 95 ASP A N 1
ATOM 786 C CA . ASP A 1 95 ? 6.607 3.094 -5.069 1.00 94.81 95 ASP A CA 1
ATOM 787 C C . ASP A 1 95 ? 7.898 3.087 -5.894 1.00 94.81 95 ASP A C 1
ATOM 789 O O . ASP A 1 95 ? 8.578 2.073 -6.056 1.00 94.81 95 ASP A O 1
ATOM 793 N N . PHE A 1 96 ? 8.271 4.260 -6.397 1.00 92.44 96 PHE A N 1
ATOM 794 C CA . PHE A 1 96 ? 9.498 4.432 -7.179 1.00 92.44 96 PHE A CA 1
ATOM 795 C C . PHE A 1 96 ? 10.785 4.414 -6.350 1.00 92.44 96 PHE A C 1
ATOM 797 O O . PHE A 1 96 ? 11.868 4.519 -6.923 1.00 92.44 96 PHE A O 1
ATOM 804 N N . THR A 1 97 ? 10.702 4.248 -5.026 1.00 91.69 97 THR A N 1
ATOM 805 C CA . THR A 1 97 ? 11.901 3.992 -4.215 1.00 91.69 97 THR A CA 1
ATOM 806 C C . THR A 1 97 ? 12.409 2.560 -4.382 1.00 91.69 97 THR A C 1
ATOM 808 O O . THR A 1 97 ? 13.576 2.283 -4.103 1.00 91.69 97 THR A O 1
ATOM 811 N N . GLN A 1 98 ? 11.560 1.656 -4.881 1.00 91.81 98 GLN A N 1
ATOM 812 C CA . GLN A 1 98 ? 11.929 0.286 -5.205 1.00 91.81 98 GLN A CA 1
ATOM 813 C C . GLN A 1 98 ? 12.522 0.170 -6.612 1.00 91.81 98 GLN A C 1
ATOM 815 O O . GLN A 1 98 ? 12.133 0.871 -7.555 1.00 91.81 98 GLN A O 1
ATOM 820 N N . HIS A 1 99 ? 13.450 -0.779 -6.756 1.00 95.62 99 HIS A N 1
ATOM 821 C CA . HIS A 1 99 ? 14.076 -1.099 -8.035 1.00 95.62 99 HIS A CA 1
ATOM 822 C C . HIS A 1 99 ? 13.023 -1.508 -9.077 1.00 95.62 99 HIS A C 1
ATOM 824 O O . HIS A 1 99 ? 12.055 -2.192 -8.750 1.00 95.62 99 HIS A O 1
ATOM 830 N N . SER A 1 100 ? 13.218 -1.134 -10.342 1.00 92.50 100 SER A N 1
ATOM 831 C CA . SER A 1 100 ? 12.231 -1.344 -11.415 1.00 92.50 100 SER A CA 1
ATOM 832 C C . SER A 1 100 ? 11.949 -2.806 -11.752 1.00 92.50 100 SER A C 1
ATOM 834 O O . SER A 1 100 ? 10.921 -3.113 -12.340 1.00 92.50 100 SER A O 1
ATOM 836 N N . SER A 1 101 ? 12.834 -3.722 -11.357 1.00 94.75 101 SER A N 1
ATOM 837 C CA . SER A 1 101 ? 12.595 -5.163 -11.487 1.00 94.75 101 SER A CA 1
ATOM 838 C C . SER A 1 101 ? 11.623 -5.723 -10.438 1.00 94.75 101 SER A C 1
ATOM 840 O O . SER A 1 101 ? 11.249 -6.890 -10.531 1.00 94.75 101 SER A O 1
ATOM 842 N N . GLN A 1 102 ? 11.240 -4.932 -9.431 1.00 95.62 102 GLN A N 1
ATOM 843 C CA . GLN A 1 102 ? 10.296 -5.324 -8.386 1.00 95.62 102 GLN A CA 1
ATOM 844 C C . GLN A 1 102 ? 8.873 -4.887 -8.740 1.00 95.62 102 GLN A C 1
ATOM 846 O O . GLN A 1 102 ? 8.655 -3.851 -9.373 1.00 95.62 102 GLN A O 1
ATOM 851 N N . LYS A 1 103 ? 7.880 -5.658 -8.284 1.00 96.12 103 LYS A N 1
ATOM 852 C CA . LYS A 1 103 ? 6.467 -5.279 -8.394 1.00 96.12 103 LYS A CA 1
ATOM 853 C C . LYS A 1 103 ? 6.168 -4.134 -7.428 1.00 96.12 103 LYS A C 1
ATOM 855 O O . LYS A 1 103 ? 5.898 -4.353 -6.251 1.00 96.12 103 LYS A O 1
ATOM 860 N N . ARG A 1 104 ? 6.251 -2.915 -7.951 1.00 96.25 104 ARG A N 1
ATOM 861 C CA . ARG A 1 104 ? 6.189 -1.658 -7.193 1.00 96.25 104 ARG A CA 1
ATOM 862 C C . ARG A 1 104 ? 4.925 -0.840 -7.445 1.00 96.25 104 ARG A C 1
ATOM 864 O O . ARG A 1 104 ? 4.835 0.301 -7.000 1.00 96.25 104 ARG A O 1
ATOM 871 N N . PHE A 1 105 ? 3.963 -1.407 -8.170 1.00 96.94 105 PHE A N 1
ATOM 872 C CA . PHE A 1 105 ? 2.630 -0.839 -8.317 1.00 96.94 105 PHE A CA 1
ATOM 873 C C . PHE A 1 105 ? 1.613 -1.709 -7.598 1.00 96.94 105 PHE A C 1
ATOM 875 O O . PHE A 1 105 ? 1.467 -2.889 -7.914 1.00 96.94 105 PHE A O 1
ATOM 882 N N . TYR A 1 106 ? 0.904 -1.120 -6.647 1.00 98.00 106 TYR A N 1
ATOM 883 C CA . TYR A 1 106 ? -0.069 -1.787 -5.800 1.00 98.00 106 TYR A CA 1
ATOM 884 C C . TYR A 1 106 ? -1.455 -1.205 -6.054 1.00 98.00 106 TYR A C 1
ATOM 886 O O . TYR A 1 10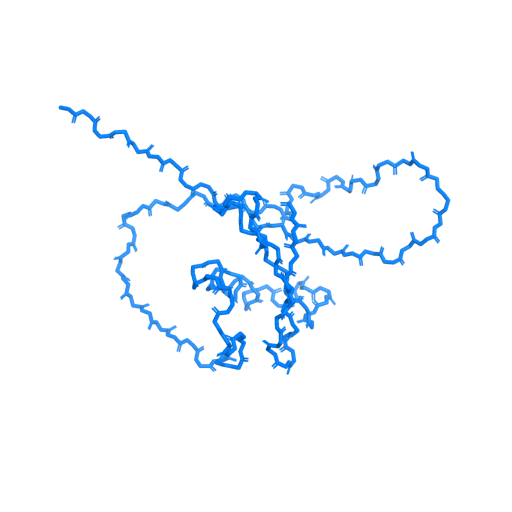6 ? -1.609 0.010 -6.147 1.00 98.00 106 TYR A O 1
ATOM 894 N N . ILE A 1 107 ? -2.467 -2.064 -6.127 1.00 97.31 107 ILE A N 1
ATOM 895 C CA . ILE A 1 107 ? -3.879 -1.675 -6.106 1.00 97.3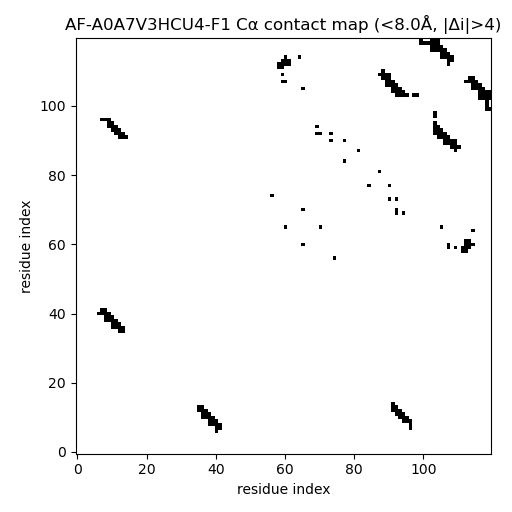1 107 ILE A CA 1
ATOM 896 C C . ILE A 1 107 ? -4.524 -2.352 -4.904 1.00 97.31 107 ILE A C 1
ATOM 898 O O . ILE A 1 107 ? -4.486 -3.577 -4.783 1.00 97.31 107 ILE A O 1
ATOM 902 N N . ILE A 1 108 ? -5.126 -1.548 -4.038 1.00 97.94 108 ILE A N 1
ATOM 903 C CA . ILE A 1 108 ? -5.831 -1.970 -2.832 1.00 97.94 108 ILE A CA 1
ATOM 904 C C . ILE A 1 108 ? -7.333 -1.849 -3.094 1.00 97.94 108 ILE A C 1
ATOM 906 O O . ILE A 1 108 ? -7.793 -0.779 -3.491 1.00 97.94 108 ILE A O 1
ATOM 910 N N . ASP A 1 109 ? -8.108 -2.907 -2.845 1.00 97.62 109 ASP A N 1
ATOM 911 C CA . ASP A 1 109 ? -9.569 -2.802 -2.721 1.00 97.62 109 ASP A CA 1
ATOM 912 C C . ASP A 1 109 ? -9.913 -2.339 -1.298 1.00 97.62 109 ASP A C 1
ATOM 914 O O . ASP A 1 109 ? -9.805 -3.104 -0.340 1.00 97.62 109 ASP A O 1
ATOM 918 N N . MET A 1 110 ? -10.342 -1.086 -1.152 1.00 96.12 110 MET A N 1
ATOM 919 C CA . MET A 1 110 ? -10.610 -0.442 0.139 1.00 96.12 110 MET A CA 1
ATOM 920 C C . MET A 1 110 ? -11.847 -0.996 0.861 1.00 96.12 110 MET A C 1
ATOM 922 O O . MET A 1 110 ? -12.118 -0.603 1.987 1.00 96.12 110 MET A O 1
ATOM 926 N N . ARG A 1 111 ? -12.617 -1.909 0.256 1.00 96.12 111 ARG A N 1
ATOM 927 C CA . ARG A 1 111 ? -13.745 -2.580 0.931 1.00 96.12 111 ARG A CA 1
ATOM 928 C C . ARG A 1 111 ? -13.313 -3.865 1.626 1.00 96.12 111 ARG A C 1
ATOM 930 O O . ARG A 1 111 ? -13.959 -4.290 2.575 1.00 96.12 111 ARG A O 1
ATOM 937 N N . THR A 1 112 ? -12.259 -4.505 1.119 1.00 96.88 112 THR A N 1
ATOM 938 C CA . THR A 1 112 ? -11.811 -5.836 1.572 1.00 96.88 112 THR A CA 1
ATOM 939 C C . THR A 1 112 ? -10.386 -5.848 2.110 1.00 96.88 112 THR A C 1
ATOM 941 O O . THR A 1 112 ? -9.996 -6.804 2.770 1.00 96.88 112 THR A O 1
ATOM 944 N N . GLY A 1 113 ? -9.593 -4.822 1.798 1.00 96.62 113 GLY A N 1
ATOM 945 C CA . GLY A 1 113 ? -8.168 -4.750 2.101 1.00 96.62 113 GLY A CA 1
ATOM 946 C C . GLY A 1 113 ? -7.278 -5.602 1.195 1.00 96.62 113 GLY A C 1
ATOM 947 O O . GLY A 1 113 ? -6.067 -5.645 1.410 1.00 96.62 113 GLY A O 1
ATOM 948 N N . LYS A 1 114 ? -7.841 -6.276 0.180 1.00 97.38 114 LYS A N 1
ATOM 949 C CA . LYS A 1 114 ? -7.080 -7.128 -0.743 1.00 97.38 114 LYS A CA 1
ATOM 950 C C . LYS A 1 114 ? -6.134 -6.291 -1.604 1.00 97.38 114 LYS A C 1
ATOM 952 O O . LYS A 1 114 ? -6.548 -5.299 -2.201 1.00 97.38 114 LYS A O 1
ATOM 957 N N . VAL A 1 115 ? -4.892 -6.757 -1.735 1.00 97.88 115 VAL A N 1
ATOM 958 C CA . VAL A 1 115 ? -3.847 -6.103 -2.531 1.00 97.88 115 VAL A CA 1
ATOM 959 C C . VAL A 1 115 ? -3.537 -6.911 -3.788 1.00 97.88 115 VAL A C 1
ATOM 961 O O . VAL A 1 115 ? -3.374 -8.130 -3.742 1.00 97.88 115 VAL A O 1
ATOM 964 N N . SER A 1 116 ? -3.432 -6.219 -4.919 1.00 97.31 116 SER A N 1
ATOM 965 C CA . SER A 1 116 ? -2.851 -6.726 -6.167 1.00 97.31 116 SER A CA 1
ATOM 966 C C . SER A 1 116 ? -1.569 -5.956 -6.475 1.00 97.31 116 SER A C 1
ATOM 968 O O . SER A 1 116 ? -1.505 -4.758 -6.211 1.00 97.31 116 SER A O 1
ATOM 970 N N . GLN A 1 117 ? -0.557 -6.627 -7.029 1.00 96.75 117 GLN A N 1
ATOM 971 C CA . GLN A 1 117 ? 0.757 -6.038 -7.308 1.00 96.75 117 GLN A CA 1
ATOM 972 C C . GLN A 1 117 ? 1.197 -6.287 -8.756 1.00 96.75 117 GLN A C 1
ATOM 974 O O . GLN A 1 117 ? 1.039 -7.394 -9.280 1.00 96.75 117 GLN A O 1
ATOM 979 N N . PHE A 1 118 ? 1.787 -5.271 -9.381 1.00 96.19 118 PHE A N 1
ATOM 980 C CA . PHE A 1 118 ? 2.160 -5.256 -10.794 1.00 96.19 118 PHE A CA 1
ATOM 981 C C . PHE A 1 118 ? 3.572 -4.695 -10.995 1.00 96.19 118 PHE A C 1
ATOM 983 O O . PHE A 1 118 ? 4.084 -3.933 -10.172 1.00 96.19 118 PHE A O 1
ATOM 990 N N . LEU A 1 119 ? 4.196 -5.099 -12.102 1.00 94.62 119 LEU A N 1
ATOM 991 C CA . LEU A 1 119 ? 5.466 -4.552 -12.574 1.00 94.62 119 LEU A CA 1
ATOM 992 C C . LEU A 1 119 ? 5.190 -3.265 -13.365 1.00 94.62 119 LEU A C 1
ATOM 994 O O . LEU A 1 119 ? 4.288 -3.271 -14.203 1.00 94.62 119 LEU A O 1
ATOM 998 N N . VAL A 1 120 ? 5.951 -2.199 -13.092 1.00 84.12 120 VAL A N 1
ATOM 999 C CA . VAL A 1 120 ? 5.852 -0.882 -13.755 1.00 84.12 120 VAL A CA 1
ATOM 1000 C C . VAL A 1 120 ? 7.205 -0.200 -13.881 1.00 84.12 120 VAL A C 1
ATOM 1002 O O . VAL A 1 120 ? 8.067 -0.397 -12.990 1.00 84.12 120 VAL A O 1
#

Secondary structure (DSSP, 8-state):
---------EEEE---------S-------TTHHHHEEEE---TT---------GGGTTS-TT--S-HHHHHHHHHHHHHHGGG-S-TTEEEEE-TTS-TTS--EEEEETTT--EEEE--

pLDDT: mean 71.14, std 25.95, range [34.5, 98.0]

Solvent-accessible surface area (backbone atoms only — not comparable to full-atom values): 7976 Å² total; per-residue (Å²): 134,85,82,82,80,81,84,75,67,49,52,44,51,69,79,82,83,74,94,70,92,74,93,70,100,62,89,84,70,62,90,67,54,70,78,54,47,54,78,55,83,77,73,89,83,79,72,78,83,74,81,79,77,65,72,88,53,66,62,49,44,78,80,62,81,62,62,68,67,65,49,50,54,51,51,57,49,47,69,78,40,48,94,74,45,92,61,71,56,54,49,62,46,36,44,70,82,51,62,66,92,40,67,34,30,37,41,31,35,67,85,71,18,50,72,47,73,36,76,102

Mean predicted aligned error: 14.63 Å

Sequence (120 aa):
MKKGYIKNSVLILFLSVFSAWGESGENFIPENFKEMVFEKNFETSDIGYKVEESKKYDYVDPQNIIPKKPLKIALEYYDKNINKIRNPYYLSIADFTQHSSQKRFYIIDMRTGKVSQFLV